Protein AF-A0A2D5ULA2-F1 (afdb_monomer)

Secondary structure (DSSP, 8-state):
-------PPPPP-----PPPP-HHHHHHHHHHHHHT--S---HHHHHHHHHHHHHHHHHHHHHHHHHHHHHHHHHHHHHHHHHHHHHHH-THHHHHHHHTTS--

Foldseek 3Di:
DDDDPDDDDDDDDDPDDDDDDDPVVVVVVVVCVVVCVDVCDDPVNVVVVVVVCVVVVVVVVVVVVVVVVVVVVVVVVCVVVVVVCCVPPHCVVVVVCVVVVVDD

Solvent-accessible surface area (backbone atoms only — not comparable to full-atom values): 6554 Å² total; per-residue (Å²): 139,85,88,81,90,78,78,81,76,80,78,83,84,75,88,77,76,90,74,81,88,56,68,70,60,52,52,52,51,50,51,38,58,74,68,59,75,60,91,73,65,51,72,70,53,53,48,49,53,52,50,52,51,54,59,50,45,71,65,50,54,63,61,50,53,55,55,54,52,52,52,53,52,50,54,51,50,51,50,52,51,51,51,51,48,46,64,75,76,39,68,59,60,56,53,50,38,42,75,71,65,78,50,135

Sequence (104 aa):
MRIISFRTPKPKSFKYKPRYYDQQKEELE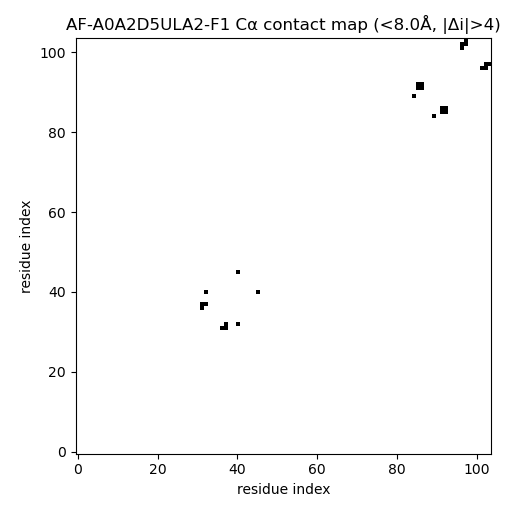KRKAAMGIDNELTHDESLRLRMDKRWRAGSADEERSILTRIVTYLIYGIFIGGSIYIIMFTDIVEQILHAFGVTK

Radius of gyration: 32.27 Å; Cα contacts (8 Å, |Δi|>4): 14; chains: 1; bounding box: 59×46×99 Å

Mean predicted aligned error: 14.71 Å

pLDDT: mean 79.81, std 10.24, range [44.66, 96.56]

Structure (mmCIF, N/CA/C/O backbone):
data_AF-A0A2D5ULA2-F1
#
_entry.id   AF-A0A2D5ULA2-F1
#
loop_
_atom_site.group_PDB
_atom_site.id
_atom_site.type_symbol
_atom_site.label_atom_id
_atom_site.label_alt_id
_atom_site.label_comp_id
_atom_site.label_asym_id
_atom_site.label_entity_id
_atom_site.label_seq_id
_atom_site.pdbx_PDB_ins_code
_atom_site.Cartn_x
_atom_site.Cartn_y
_atom_site.Cartn_z
_atom_site.occupancy
_atom_site.B_iso_or_equiv
_atom_site.auth_seq_id
_atom_site.auth_comp_id
_atom_site.auth_asym_id
_atom_site.auth_atom_id
_atom_site.pdbx_PDB_model_num
ATOM 1 N N . MET A 1 1 ? -13.675 -31.843 -60.281 1.00 44.66 1 MET A N 1
ATOM 2 C CA . MET A 1 1 ? -13.364 -30.457 -59.857 1.00 44.66 1 MET A CA 1
ATOM 3 C C . MET A 1 1 ? -13.254 -30.426 -58.343 1.00 44.66 1 MET A C 1
ATOM 5 O O . MET A 1 1 ? -14.132 -30.970 -57.690 1.00 44.66 1 MET A O 1
ATOM 9 N N . ARG A 1 2 ? -12.184 -29.852 -57.783 1.00 60.53 2 ARG A N 1
ATOM 10 C CA . ARG A 1 2 ? -11.979 -29.774 -56.329 1.00 60.53 2 ARG A CA 1
ATOM 11 C C . ARG A 1 2 ? -11.971 -28.300 -55.927 1.00 60.53 2 ARG A C 1
ATOM 13 O O . ARG A 1 2 ? -11.023 -27.589 -56.236 1.00 60.53 2 ARG A O 1
ATOM 20 N N . ILE A 1 3 ? -13.058 -27.843 -55.311 1.00 65.56 3 ILE A N 1
ATOM 21 C CA . ILE A 1 3 ? -13.193 -26.476 -54.794 1.00 65.56 3 ILE A CA 1
ATOM 22 C C . ILE A 1 3 ? -12.512 -26.456 -53.422 1.00 65.56 3 ILE A C 1
ATOM 24 O O . ILE A 1 3 ? -12.942 -27.163 -52.514 1.00 65.56 3 ILE A O 1
ATOM 28 N N . ILE A 1 4 ? -11.420 -25.704 -53.275 1.00 70.75 4 ILE A N 1
ATOM 29 C CA . ILE A 1 4 ? -10.661 -25.605 -52.019 1.00 70.75 4 ILE A CA 1
ATOM 30 C C . ILE A 1 4 ? -10.928 -24.214 -51.428 1.00 70.75 4 ILE A C 1
ATOM 32 O O . ILE A 1 4 ? -10.419 -23.219 -51.934 1.00 70.75 4 ILE A O 1
ATOM 36 N N . SER A 1 5 ? -11.763 -24.143 -50.386 1.00 70.56 5 SER A N 1
ATOM 37 C CA . SER A 1 5 ? -12.272 -22.885 -49.800 1.00 70.56 5 SER A CA 1
ATOM 38 C C . SER A 1 5 ? -11.433 -22.329 -48.636 1.00 70.56 5 SER A C 1
ATOM 40 O O . SER A 1 5 ? -11.803 -21.317 -48.046 1.00 70.56 5 SER A O 1
ATOM 42 N N . PHE A 1 6 ? -10.307 -22.950 -48.282 1.00 74.94 6 PHE A N 1
ATOM 43 C CA . PHE A 1 6 ? -9.493 -22.519 -47.142 1.00 74.94 6 PHE A CA 1
ATOM 44 C C . PHE A 1 6 ? -8.105 -22.077 -47.600 1.00 74.94 6 PHE A C 1
ATOM 46 O O . PHE A 1 6 ? -7.169 -22.868 -47.679 1.00 74.94 6 PHE A O 1
ATOM 53 N N . ARG A 1 7 ? -7.980 -20.783 -47.919 1.00 76.88 7 ARG A N 1
ATOM 54 C CA . ARG A 1 7 ? -6.689 -20.122 -48.134 1.00 76.88 7 ARG A CA 1
ATOM 55 C C . ARG A 1 7 ? -6.243 -19.491 -46.820 1.00 76.88 7 ARG A C 1
ATOM 57 O O . ARG A 1 7 ? -6.733 -18.427 -46.454 1.00 76.88 7 ARG A O 1
ATOM 64 N N . THR A 1 8 ? -5.311 -20.131 -46.117 1.00 82.25 8 THR A N 1
ATOM 65 C CA . THR A 1 8 ? -4.710 -19.544 -44.912 1.00 82.25 8 THR A CA 1
ATOM 66 C C . THR A 1 8 ? -3.928 -18.286 -45.308 1.00 82.25 8 THR A C 1
ATOM 68 O O . THR A 1 8 ? -3.036 -18.374 -46.161 1.00 82.25 8 THR A O 1
ATOM 71 N N . PRO A 1 9 ? -4.245 -17.101 -44.754 1.00 80.81 9 PRO A N 1
ATOM 72 C CA . PRO A 1 9 ? -3.481 -15.896 -45.039 1.00 80.81 9 PRO A CA 1
ATOM 73 C C . PRO A 1 9 ? -2.047 -16.064 -44.531 1.00 80.81 9 PRO A C 1
ATOM 75 O O . PRO A 1 9 ? -1.814 -16.610 -43.452 1.00 80.81 9 PRO A O 1
ATOM 78 N N . LYS A 1 10 ? -1.069 -15.590 -45.312 1.00 84.50 10 LYS A N 1
ATOM 79 C CA . LYS A 1 10 ? 0.338 -15.619 -44.900 1.00 84.50 10 LYS A CA 1
ATOM 80 C C . LYS A 1 10 ? 0.489 -14.787 -43.616 1.00 84.50 10 LYS A C 1
ATOM 82 O O . LYS A 1 10 ? 0.052 -13.632 -43.614 1.00 84.50 10 LYS A O 1
ATOM 87 N N . PRO A 1 11 ? 1.097 -15.326 -42.544 1.00 85.81 11 PRO A N 1
ATOM 88 C CA . PRO A 1 11 ? 1.294 -14.565 -41.317 1.00 85.81 11 PRO A CA 1
ATOM 89 C C . PRO A 1 11 ? 2.143 -13.319 -41.599 1.00 85.81 11 PRO A C 1
ATOM 91 O O . PRO A 1 11 ? 3.114 -13.374 -42.362 1.00 85.81 11 PRO A O 1
ATOM 94 N N . LYS A 1 12 ? 1.778 -12.182 -40.992 1.00 86.31 12 LYS A N 1
ATOM 95 C CA . LYS A 1 12 ? 2.578 -10.953 -41.071 1.00 86.31 12 LYS A CA 1
ATOM 96 C C . LYS A 1 12 ? 3.923 -11.205 -40.385 1.00 86.31 12 LYS A C 1
ATOM 98 O O . LYS A 1 12 ? 3.961 -11.579 -39.218 1.00 86.31 12 LYS A O 1
ATOM 103 N N . SER A 1 13 ? 5.025 -11.003 -41.103 1.00 83.88 13 SER A N 1
ATOM 104 C CA . SER A 1 13 ? 6.363 -11.064 -40.516 1.00 83.88 13 SER A CA 1
ATOM 105 C C . SER A 1 13 ? 6.639 -9.765 -39.765 1.00 83.88 13 SER A C 1
ATOM 107 O O . SER A 1 13 ? 6.758 -8.706 -40.385 1.00 83.88 13 SER A O 1
ATOM 109 N N . PHE A 1 14 ? 6.752 -9.831 -38.443 1.00 84.50 14 PHE A N 1
ATOM 110 C CA . PHE A 1 14 ? 7.156 -8.685 -37.636 1.00 84.50 14 PHE A CA 1
ATOM 111 C C . PHE A 1 14 ? 8.682 -8.649 -37.544 1.00 84.50 14 PHE A C 1
ATOM 113 O O . PHE A 1 14 ? 9.311 -9.627 -37.141 1.00 84.50 14 PHE A O 1
ATOM 120 N N . LYS A 1 15 ? 9.294 -7.519 -37.914 1.00 81.56 15 LYS A N 1
ATOM 121 C CA . LYS A 1 15 ? 10.712 -7.269 -37.628 1.00 81.56 15 LYS A CA 1
ATOM 122 C C . LYS A 1 15 ? 10.830 -6.879 -36.156 1.00 81.56 15 LYS A C 1
ATOM 124 O O . LYS A 1 15 ? 10.711 -5.707 -35.811 1.00 81.56 15 LYS A O 1
ATOM 129 N N . TYR A 1 16 ? 11.006 -7.869 -35.287 1.00 81.00 16 TYR A N 1
ATOM 130 C CA . TYR A 1 16 ? 11.256 -7.631 -33.871 1.00 81.00 16 TYR A CA 1
ATOM 131 C C . TYR A 1 16 ? 12.728 -7.269 -33.669 1.00 81.00 16 TYR A C 1
ATOM 133 O O . TYR A 1 16 ? 13.614 -8.075 -33.948 1.00 81.00 16 TYR A O 1
ATOM 141 N N . LYS A 1 17 ? 12.997 -6.050 -33.194 1.00 78.50 17 LYS A N 1
ATOM 142 C CA . LYS A 1 17 ? 14.323 -5.697 -32.685 1.00 78.50 17 LYS A CA 1
ATOM 143 C C . LYS A 1 17 ? 14.364 -6.113 -31.212 1.00 78.50 17 LYS A C 1
ATOM 145 O O . LYS A 1 17 ? 13.637 -5.496 -30.428 1.00 78.50 17 LYS A O 1
ATOM 150 N N . PRO A 1 18 ? 15.167 -7.119 -30.821 1.00 76.25 18 PRO A N 1
ATOM 151 C CA . PRO A 1 18 ? 15.299 -7.474 -29.418 1.00 76.25 18 PRO A CA 1
ATOM 152 C C . PRO A 1 18 ? 15.813 -6.255 -28.657 1.00 76.25 18 PRO A C 1
ATOM 154 O O . PRO A 1 18 ? 16.839 -5.667 -29.005 1.00 76.25 18 PRO A O 1
ATOM 157 N N . ARG A 1 19 ? 15.051 -5.831 -27.651 1.00 76.00 19 ARG A N 1
ATOM 158 C CA . ARG A 1 19 ? 15.525 -4.876 -26.656 1.00 76.00 19 ARG A CA 1
ATOM 159 C C . ARG A 1 19 ? 15.955 -5.685 -25.449 1.00 76.00 19 ARG A C 1
ATOM 161 O O . ARG A 1 19 ? 15.147 -6.420 -24.889 1.00 76.00 19 ARG A O 1
ATOM 168 N N . TYR A 1 20 ? 17.221 -5.551 -25.082 1.00 80.56 20 TYR A N 1
ATOM 169 C CA . TYR A 1 20 ? 17.712 -6.111 -23.837 1.00 80.56 20 TYR A CA 1
ATOM 170 C C . TYR A 1 20 ? 17.094 -5.350 -22.671 1.00 80.56 20 TYR A C 1
ATOM 172 O O . TYR A 1 20 ? 16.919 -4.130 -22.725 1.00 80.56 20 TYR A O 1
ATOM 180 N N . TYR A 1 21 ? 16.702 -6.109 -21.657 1.00 82.12 21 TYR A N 1
ATOM 181 C CA . TYR A 1 21 ? 16.178 -5.565 -20.422 1.00 82.12 21 TYR A CA 1
ATOM 182 C C . TYR A 1 21 ? 17.319 -4.922 -19.630 1.00 82.12 21 TYR A C 1
ATOM 184 O O . TYR A 1 21 ? 18.342 -5.564 -19.402 1.00 82.12 21 TYR A O 1
ATOM 192 N N .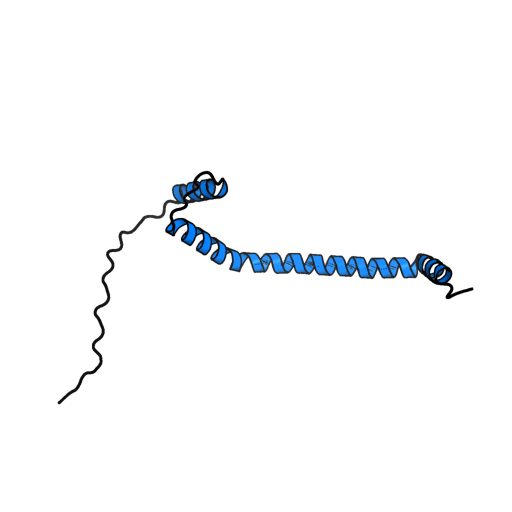 ASP A 1 22 ? 17.136 -3.666 -19.233 1.00 87.69 22 ASP A N 1
ATOM 193 C CA . ASP A 1 22 ? 18.060 -2.938 -18.367 1.00 87.69 22 ASP A CA 1
ATOM 194 C C . ASP A 1 22 ? 17.319 -2.561 -17.081 1.00 87.69 22 ASP A C 1
ATOM 196 O O . ASP A 1 22 ? 16.412 -1.724 -17.089 1.00 87.69 22 ASP A O 1
ATOM 200 N N . GLN A 1 23 ? 17.697 -3.224 -15.989 1.00 84.88 23 GLN A N 1
ATOM 201 C CA . GLN A 1 23 ? 17.084 -3.059 -14.671 1.00 84.88 23 GLN A CA 1
ATOM 202 C C . GLN A 1 23 ? 17.279 -1.647 -14.124 1.00 84.88 23 GLN A C 1
ATOM 204 O O . GLN A 1 23 ? 16.340 -1.047 -13.605 1.00 84.88 23 GLN A O 1
ATOM 209 N N . GLN A 1 24 ? 18.484 -1.092 -14.275 1.00 86.75 24 GLN A N 1
ATOM 210 C CA . GLN A 1 24 ? 18.828 0.196 -13.673 1.00 86.75 24 GLN A CA 1
ATOM 211 C C . GLN A 1 24 ? 18.028 1.322 -14.320 1.00 86.75 24 GLN A C 1
ATOM 213 O O . GLN A 1 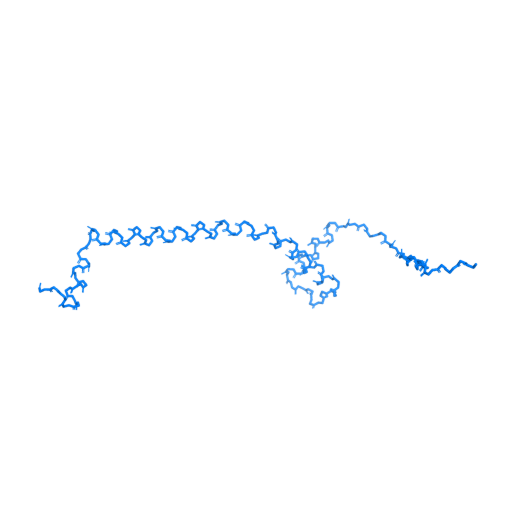24 ? 17.519 2.214 -13.639 1.00 86.75 24 GLN A O 1
ATOM 218 N N . LYS A 1 25 ? 17.859 1.247 -15.643 1.00 85.94 25 LYS A N 1
ATOM 219 C CA . LYS A 1 25 ? 17.047 2.201 -16.391 1.00 85.94 25 LYS A CA 1
ATOM 220 C C . LYS A 1 25 ? 15.583 2.184 -15.943 1.00 85.94 25 LYS A C 1
ATOM 222 O O . LYS A 1 25 ? 15.018 3.246 -15.694 1.00 85.94 25 LYS A O 1
ATOM 227 N N . GLU A 1 26 ? 14.989 1.001 -15.801 1.00 82.81 26 GLU A N 1
ATOM 228 C CA . GLU A 1 26 ? 13.581 0.869 -15.410 1.00 82.81 26 GLU A CA 1
ATOM 229 C C . GLU A 1 26 ? 13.331 1.377 -13.978 1.00 82.81 26 GLU A C 1
ATOM 231 O O . GLU A 1 26 ? 12.314 2.015 -13.708 1.00 82.81 26 GLU A O 1
ATOM 236 N N . GLU A 1 27 ? 14.257 1.131 -13.048 1.00 86.62 27 GLU A N 1
ATOM 237 C CA . GLU A 1 27 ? 14.153 1.639 -11.677 1.00 86.62 27 GLU A CA 1
ATOM 238 C C . GLU A 1 27 ? 14.235 3.165 -11.610 1.00 86.62 27 GLU A C 1
ATOM 240 O O . GLU A 1 27 ? 13.472 3.793 -10.871 1.00 86.62 27 GLU A O 1
ATOM 245 N N . LEU A 1 28 ? 15.134 3.772 -12.388 1.00 84.19 28 LEU A N 1
ATOM 246 C CA . LEU A 1 28 ? 15.244 5.226 -12.474 1.00 84.19 28 LEU A CA 1
ATOM 247 C C . LEU A 1 28 ? 13.979 5.847 -13.078 1.00 84.19 28 LEU A C 1
ATOM 249 O O . LEU A 1 28 ? 13.483 6.833 -12.539 1.00 84.19 28 LEU A O 1
ATOM 253 N N . GLU A 1 29 ? 13.425 5.254 -14.137 1.00 82.31 29 GLU A N 1
ATOM 254 C CA . GLU A 1 29 ? 12.157 5.683 -14.749 1.00 82.31 29 GLU A CA 1
ATOM 255 C C . GLU A 1 29 ? 10.989 5.570 -13.755 1.00 82.31 29 GLU A C 1
ATOM 257 O O . GLU A 1 29 ? 10.242 6.528 -13.558 1.00 82.31 29 GLU A O 1
ATOM 262 N N . LYS A 1 30 ? 10.893 4.462 -13.007 1.00 82.56 30 LYS A N 1
ATOM 263 C CA . LYS A 1 30 ? 9.888 4.293 -11.941 1.00 82.56 30 LYS A CA 1
ATOM 264 C C . LYS A 1 30 ? 10.006 5.357 -10.853 1.00 82.56 30 LYS A C 1
ATOM 266 O O . LYS A 1 30 ? 8.991 5.899 -10.415 1.00 82.56 30 LYS A O 1
ATOM 271 N N . ARG A 1 31 ? 11.229 5.667 -10.409 1.00 83.56 31 ARG A N 1
ATOM 272 C CA . ARG A 1 31 ? 11.477 6.702 -9.392 1.00 83.56 31 ARG A CA 1
ATOM 273 C C . ARG A 1 31 ? 11.107 8.090 -9.908 1.00 83.56 31 ARG A C 1
ATOM 275 O O . ARG A 1 31 ? 10.469 8.846 -9.182 1.00 83.56 31 ARG A O 1
ATOM 282 N N . LYS A 1 32 ? 11.447 8.410 -11.158 1.00 81.81 32 LYS A N 1
ATOM 283 C CA . LYS A 1 32 ? 11.053 9.670 -11.808 1.00 81.81 32 LYS A CA 1
ATOM 284 C C . LYS A 1 32 ? 9.535 9.805 -11.920 1.00 81.81 32 LYS A C 1
ATOM 286 O O . LYS A 1 32 ? 8.995 10.837 -11.527 1.00 81.81 32 LYS A O 1
ATOM 291 N N . ALA A 1 33 ? 8.853 8.743 -12.352 1.00 79.56 33 ALA A N 1
ATOM 292 C CA . ALA A 1 33 ? 7.396 8.695 -12.437 1.00 79.56 33 ALA A CA 1
ATOM 293 C C . ALA A 1 33 ? 6.726 8.848 -11.059 1.00 79.56 33 ALA A C 1
ATOM 295 O O . ALA A 1 33 ? 5.710 9.527 -10.940 1.00 79.56 33 ALA A O 1
ATOM 296 N N . ALA A 1 34 ? 7.301 8.260 -10.004 1.00 79.81 34 ALA A N 1
ATOM 297 C CA . ALA A 1 34 ? 6.803 8.405 -8.636 1.00 79.81 34 ALA A CA 1
ATOM 298 C C . ALA A 1 34 ? 6.999 9.823 -8.069 1.00 79.81 34 ALA A C 1
ATOM 300 O O . ALA A 1 34 ? 6.168 10.285 -7.292 1.00 79.81 34 ALA A O 1
ATOM 301 N N . MET A 1 35 ? 8.075 10.512 -8.462 1.00 79.94 35 MET A N 1
ATOM 302 C CA . MET A 1 35 ? 8.368 11.887 -8.041 1.00 79.94 35 MET A CA 1
ATOM 303 C C . MET A 1 35 ? 7.629 12.954 -8.868 1.00 79.94 35 MET A C 1
ATOM 305 O O . MET A 1 35 ? 7.698 14.129 -8.524 1.00 79.94 35 MET A O 1
ATOM 309 N N . GLY A 1 36 ? 6.931 12.571 -9.946 1.00 71.62 36 GLY A N 1
ATOM 310 C CA . GLY A 1 36 ? 6.172 13.499 -10.794 1.00 71.62 36 GLY A CA 1
ATOM 311 C C . GLY A 1 36 ? 7.037 14.513 -11.553 1.00 71.62 36 GLY A C 1
ATOM 312 O O . GLY A 1 36 ? 6.539 15.566 -11.935 1.00 71.62 36 GLY A O 1
ATOM 313 N N . ILE A 1 37 ? 8.330 14.217 -11.738 1.00 67.94 37 ILE A N 1
ATOM 314 C CA . ILE A 1 37 ? 9.311 15.138 -12.340 1.00 67.94 37 ILE A CA 1
ATOM 315 C C . ILE A 1 37 ? 9.127 15.238 -13.865 1.00 67.94 37 ILE A C 1
ATOM 317 O O . ILE A 1 37 ? 9.354 16.301 -14.437 1.00 67.94 37 ILE A O 1
ATOM 321 N N . ASP A 1 38 ? 8.642 14.170 -14.507 1.00 58.94 38 ASP A N 1
ATOM 322 C CA . ASP A 1 38 ? 8.392 14.125 -15.949 1.00 58.94 38 ASP A CA 1
ATOM 323 C C . ASP A 1 38 ? 6.873 14.132 -16.210 1.00 58.94 38 ASP A C 1
ATOM 325 O O . ASP A 1 38 ? 6.174 13.146 -15.973 1.00 58.94 38 ASP A O 1
ATOM 329 N N . ASN A 1 39 ? 6.346 15.270 -16.674 1.00 58.81 39 ASN A N 1
ATOM 330 C CA . ASN A 1 39 ? 4.907 15.487 -16.896 1.00 58.81 39 ASN A CA 1
ATOM 331 C C . ASN A 1 39 ? 4.388 14.882 -18.224 1.00 58.81 39 ASN A C 1
ATOM 333 O O . ASN A 1 39 ? 3.193 14.916 -18.504 1.00 58.81 39 ASN A O 1
ATOM 337 N N . GLU A 1 40 ? 5.268 14.289 -19.037 1.00 67.25 40 GLU A N 1
ATOM 338 C CA . GLU A 1 40 ? 4.927 13.584 -20.279 1.00 67.25 40 GLU A CA 1
ATOM 339 C C . GLU A 1 40 ? 5.469 12.152 -20.244 1.00 67.25 40 GLU A C 1
ATOM 341 O O . GLU A 1 40 ? 6.419 11.785 -20.935 1.00 67.25 40 GLU A O 1
ATOM 346 N N . LEU A 1 41 ? 4.835 11.305 -19.432 1.00 66.06 41 LEU A N 1
ATOM 347 C CA . LEU A 1 41 ? 4.928 9.860 -19.633 1.00 66.06 41 LEU A CA 1
ATOM 348 C C . LEU A 1 41 ? 4.535 9.564 -21.084 1.00 66.06 41 LEU A C 1
ATOM 350 O O . LEU A 1 41 ? 3.417 9.876 -21.506 1.00 66.06 41 LEU A O 1
ATOM 354 N N . THR A 1 42 ? 5.436 8.937 -21.843 1.00 78.75 42 THR A N 1
ATOM 355 C CA . THR A 1 42 ? 5.098 8.487 -23.200 1.00 78.75 42 THR A CA 1
ATOM 356 C C . THR A 1 42 ? 3.879 7.564 -23.105 1.00 78.75 42 THR A C 1
ATOM 358 O O . THR A 1 42 ? 3.751 6.805 -22.142 1.00 78.75 42 THR A O 1
ATOM 361 N N . HIS A 1 43 ? 2.968 7.601 -24.084 1.00 77.94 43 HIS A N 1
ATOM 362 C CA . HIS A 1 43 ? 1.739 6.794 -24.053 1.00 77.94 43 HIS A CA 1
ATOM 363 C C . HIS A 1 43 ? 2.012 5.319 -23.690 1.00 77.94 43 HIS A C 1
ATOM 365 O O . HIS A 1 43 ? 1.364 4.770 -22.795 1.00 77.94 43 HIS A O 1
ATOM 371 N N . ASP A 1 44 ? 3.049 4.730 -24.288 1.00 80.38 44 ASP A N 1
ATOM 372 C CA . ASP A 1 44 ? 3.510 3.361 -24.030 1.00 80.38 44 ASP A CA 1
ATOM 373 C C . ASP A 1 44 ? 3.968 3.126 -22.580 1.00 80.38 44 ASP A C 1
ATOM 375 O O . ASP A 1 44 ? 3.749 2.054 -22.014 1.00 80.38 44 ASP A O 1
ATOM 379 N N . GLU A 1 45 ? 4.591 4.121 -21.955 1.00 77.31 45 GLU A N 1
ATOM 380 C CA . GLU A 1 45 ? 5.060 4.058 -20.571 1.00 77.31 45 GLU A CA 1
ATOM 381 C C . GLU A 1 45 ? 3.886 4.127 -19.591 1.00 77.31 45 GLU A C 1
ATOM 383 O O . GLU A 1 45 ? 3.783 3.313 -18.672 1.00 77.31 45 GLU A O 1
ATOM 388 N N . SER A 1 46 ? 2.922 5.014 -19.855 1.00 82.88 46 SER A N 1
ATOM 389 C CA . SER A 1 46 ? 1.679 5.082 -19.082 1.00 82.88 46 SER A CA 1
ATOM 390 C C . SER A 1 46 ? 0.881 3.772 -19.170 1.00 82.88 46 SER A C 1
ATOM 392 O O . SER A 1 46 ? 0.312 3.312 -18.174 1.00 82.88 46 SER A O 1
ATOM 394 N N . LEU A 1 47 ? 0.881 3.132 -20.347 1.00 84.06 47 LEU A N 1
ATOM 395 C CA . LEU A 1 47 ? 0.242 1.843 -20.577 1.00 84.06 47 LEU A CA 1
ATOM 396 C C . LEU A 1 47 ? 0.949 0.744 -19.775 1.00 84.06 47 LEU A C 1
ATOM 398 O O . LEU A 1 47 ? 0.289 -0.008 -19.057 1.00 84.06 47 LEU A O 1
ATOM 402 N N . ARG A 1 48 ? 2.286 0.697 -19.824 1.00 83.88 48 ARG A N 1
ATOM 403 C CA . ARG A 1 48 ? 3.105 -0.243 -19.044 1.00 83.88 48 ARG A CA 1
ATOM 404 C C . ARG A 1 48 ? 2.876 -0.108 -17.542 1.00 83.88 48 ARG A C 1
ATOM 406 O O . ARG A 1 48 ? 2.645 -1.117 -16.885 1.00 83.88 48 ARG A O 1
ATOM 413 N N . LEU A 1 49 ? 2.857 1.113 -17.007 1.00 83.75 49 LEU A N 1
ATOM 414 C CA . LEU A 1 49 ? 2.587 1.352 -15.585 1.00 83.75 49 LEU A CA 1
ATOM 415 C C . LEU A 1 49 ? 1.180 0.895 -15.183 1.00 83.75 49 LEU A C 1
ATOM 417 O O . LEU A 1 49 ? 0.995 0.327 -14.108 1.00 83.75 49 LEU A O 1
ATOM 421 N N . ARG A 1 50 ? 0.173 1.107 -16.039 1.00 85.88 50 ARG A N 1
ATOM 422 C CA . ARG A 1 50 ? -1.190 0.603 -15.802 1.00 85.88 50 ARG A CA 1
ATOM 423 C C . ARG A 1 50 ? -1.243 -0.924 -15.825 1.00 85.88 50 ARG A C 1
ATOM 425 O O . ARG A 1 50 ? -1.949 -1.506 -15.004 1.00 85.88 50 ARG A O 1
ATOM 432 N N . MET A 1 51 ? -0.513 -1.561 -16.739 1.00 86.69 51 MET A N 1
ATOM 433 C CA . MET A 1 51 ? -0.415 -3.020 -16.818 1.00 86.69 51 MET A CA 1
ATOM 434 C C . MET A 1 51 ? 0.264 -3.603 -15.577 1.00 86.69 51 MET A C 1
ATOM 436 O O . MET A 1 51 ? -0.300 -4.506 -14.970 1.00 86.69 51 MET A O 1
ATOM 440 N N . ASP A 1 52 ? 1.402 -3.048 -15.152 1.00 85.25 52 ASP A N 1
ATOM 441 C CA . ASP A 1 52 ? 2.119 -3.492 -13.947 1.00 85.25 52 ASP A CA 1
ATOM 442 C C . ASP A 1 52 ? 1.267 -3.296 -12.685 1.00 85.25 52 ASP A C 1
ATOM 444 O O . ASP A 1 52 ? 1.123 -4.218 -11.884 1.00 85.25 52 ASP A O 1
ATOM 448 N N . LYS A 1 53 ? 0.592 -2.144 -12.546 1.00 84.31 53 LYS A N 1
ATOM 449 C CA . LYS A 1 53 ? -0.340 -1.907 -11.431 1.00 84.31 53 LYS A CA 1
ATOM 450 C C . LYS A 1 53 ? -1.466 -2.937 -11.386 1.00 84.31 53 LYS A C 1
ATOM 452 O O . LYS A 1 53 ? -1.768 -3.439 -10.312 1.00 84.31 53 LYS A O 1
ATOM 457 N N . ARG A 1 54 ? -2.081 -3.266 -12.527 1.00 86.00 54 ARG A N 1
ATOM 458 C CA . ARG A 1 54 ? -3.150 -4.279 -12.594 1.00 86.00 54 ARG A CA 1
ATOM 459 C C . ARG A 1 54 ? -2.633 -5.684 -12.309 1.00 86.00 54 ARG A C 1
ATOM 461 O O . ARG A 1 54 ? -3.309 -6.441 -11.625 1.00 86.00 54 ARG A O 1
ATOM 468 N N . TRP A 1 55 ? -1.443 -6.010 -12.804 1.00 85.31 55 TRP A N 1
ATOM 469 C CA . TRP A 1 55 ? -0.809 -7.299 -12.558 1.00 85.31 55 TRP A CA 1
ATOM 470 C C . TRP A 1 55 ? -0.509 -7.497 -11.069 1.00 85.31 55 TRP A C 1
ATOM 472 O O . TRP A 1 55 ? -0.838 -8.533 -10.503 1.00 85.31 55 TRP A O 1
ATOM 482 N N . ARG A 1 56 ? 0.041 -6.468 -10.414 1.00 80.75 56 ARG A N 1
ATOM 483 C CA . ARG A 1 56 ? 0.338 -6.480 -8.974 1.00 80.75 56 ARG A CA 1
ATOM 484 C C . ARG A 1 56 ? -0.910 -6.392 -8.097 1.00 80.75 56 ARG A C 1
ATOM 486 O O . ARG A 1 56 ? -0.902 -6.933 -6.994 1.00 80.75 56 ARG A O 1
ATOM 493 N N . ALA A 1 57 ? -1.971 -5.729 -8.563 1.00 76.69 57 ALA A N 1
ATOM 494 C CA . ALA A 1 57 ? -3.231 -5.629 -7.826 1.00 76.69 57 ALA A CA 1
ATOM 495 C C . ALA A 1 57 ? -3.844 -7.014 -7.571 1.00 76.69 57 ALA A C 1
ATOM 497 O O . ALA A 1 57 ? -4.250 -7.291 -6.448 1.00 76.69 57 ALA A O 1
ATOM 498 N N . GLY A 1 58 ? -3.790 -7.914 -8.561 1.00 70.88 58 GLY A N 1
ATOM 499 C CA . GLY A 1 58 ? -4.289 -9.285 -8.410 1.00 70.88 58 GLY A CA 1
ATOM 500 C C . GLY A 1 58 ? -3.595 -10.094 -7.306 1.00 70.88 58 GLY A C 1
ATOM 501 O O . GLY A 1 58 ? -4.221 -10.961 -6.715 1.00 70.88 58 GLY A O 1
ATOM 502 N N . SER A 1 59 ? -2.333 -9.786 -6.990 1.00 65.06 59 SER A N 1
ATOM 503 C CA . SER A 1 59 ? -1.579 -10.427 -5.901 1.00 65.06 59 SER A CA 1
ATOM 504 C C . SER A 1 59 ? -1.696 -9.712 -4.547 1.00 65.06 59 SER A C 1
ATOM 506 O O . SER A 1 59 ? -1.477 -10.329 -3.513 1.00 65.06 59 SER A O 1
ATOM 508 N N . ALA A 1 60 ? -2.030 -8.418 -4.527 1.00 63.34 60 ALA A N 1
ATOM 509 C CA . ALA A 1 60 ? -2.112 -7.627 -3.293 1.00 63.34 60 ALA A CA 1
ATOM 510 C C . ALA A 1 60 ? -3.501 -7.671 -2.627 1.00 63.34 60 ALA A C 1
ATOM 512 O O . ALA A 1 60 ? -3.619 -7.431 -1.422 1.00 63.34 60 ALA A O 1
ATOM 513 N N . ASP A 1 61 ? -4.553 -7.975 -3.392 1.00 62.19 61 ASP A N 1
ATOM 514 C CA . ASP A 1 61 ? -5.918 -8.088 -2.865 1.00 62.19 61 ASP A CA 1
ATOM 515 C C . ASP A 1 61 ? -6.087 -9.294 -1.922 1.00 62.19 61 ASP A C 1
ATOM 517 O O . ASP A 1 61 ? -6.890 -9.245 -0.987 1.00 62.19 61 ASP A O 1
ATOM 521 N N . GLU A 1 62 ? -5.284 -10.347 -2.102 1.00 62.47 62 GLU A N 1
ATOM 522 C CA . GLU A 1 62 ? -5.342 -11.550 -1.267 1.00 62.47 62 GLU A CA 1
ATOM 523 C C . GLU A 1 62 ? -4.815 -11.286 0.158 1.00 62.47 62 GLU A C 1
ATOM 525 O O . GLU A 1 62 ? -5.468 -11.647 1.139 1.00 62.47 62 GLU A O 1
ATOM 530 N N . GLU A 1 63 ? -3.708 -10.545 0.298 1.00 64.38 63 GLU A N 1
ATOM 531 C CA . GLU A 1 63 ? -3.157 -10.169 1.610 1.00 64.38 63 GLU A CA 1
ATOM 532 C C . GLU A 1 63 ? -4.030 -9.144 2.352 1.00 64.38 63 GLU A C 1
ATOM 534 O O . GLU A 1 63 ? -4.238 -9.254 3.566 1.00 64.38 63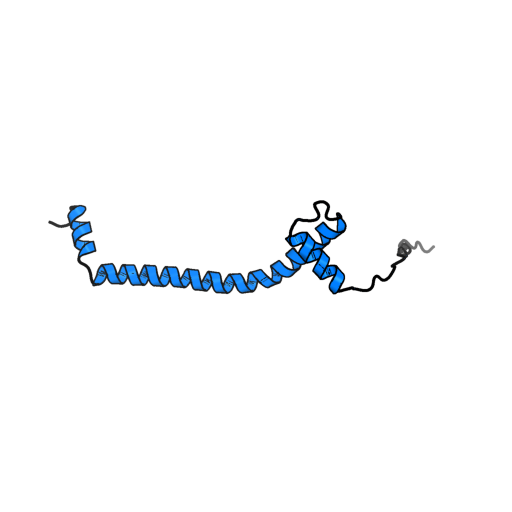 GLU A O 1
ATOM 539 N N . ARG A 1 64 ? -4.598 -8.159 1.637 1.00 66.38 64 ARG A N 1
ATOM 540 C CA . ARG A 1 64 ? -5.505 -7.168 2.247 1.00 66.38 64 ARG A CA 1
ATOM 541 C C . ARG A 1 64 ? -6.768 -7.813 2.810 1.00 66.38 64 ARG A C 1
ATOM 543 O O . ARG A 1 64 ? -7.202 -7.430 3.894 1.00 66.38 64 ARG A O 1
ATOM 550 N N . SER A 1 65 ? -7.324 -8.805 2.116 1.00 76.19 65 SER A N 1
ATOM 551 C CA . SER A 1 65 ? -8.556 -9.492 2.522 1.00 76.19 65 SER A CA 1
ATOM 552 C C . SER A 1 65 ? -8.455 -10.113 3.922 1.00 76.19 65 SER A C 1
ATOM 554 O O . SER A 1 65 ? -9.371 -9.980 4.739 1.00 76.19 65 SER A O 1
ATOM 556 N N . ILE A 1 66 ? -7.312 -10.725 4.249 1.00 83.06 66 ILE A N 1
ATOM 557 C CA . ILE A 1 66 ? -7.103 -11.405 5.535 1.00 83.06 66 ILE A CA 1
ATOM 558 C C . ILE A 1 66 ? -7.008 -10.390 6.679 1.00 83.06 66 ILE A C 1
ATOM 560 O O . ILE A 1 66 ? -7.715 -10.520 7.681 1.00 83.06 66 ILE A O 1
ATOM 564 N N . LEU A 1 67 ? -6.178 -9.353 6.524 1.00 84.62 67 LEU A N 1
ATOM 565 C CA . LEU A 1 67 ? -5.998 -8.327 7.555 1.00 84.62 67 LEU A CA 1
ATOM 566 C C . LEU A 1 67 ? -7.287 -7.544 7.807 1.00 84.62 67 LEU A C 1
ATOM 568 O O . LEU A 1 67 ? -7.659 -7.339 8.962 1.00 84.62 67 LEU A O 1
ATOM 572 N N . THR A 1 68 ? -8.004 -7.154 6.749 1.00 86.62 68 THR A N 1
ATOM 573 C CA . THR A 1 68 ? -9.291 -6.463 6.892 1.00 86.62 68 THR A CA 1
ATOM 574 C C . THR A 1 68 ? -10.292 -7.332 7.646 1.00 86.62 68 THR A C 1
ATOM 576 O O . THR A 1 68 ? -10.919 -6.854 8.587 1.00 86.62 68 THR A O 1
ATOM 579 N N . ARG A 1 69 ? -10.385 -8.625 7.315 1.00 89.94 69 ARG A N 1
ATOM 580 C CA . ARG A 1 69 ? -11.294 -9.554 7.994 1.00 89.94 69 ARG A CA 1
ATOM 581 C C . ARG A 1 69 ? -10.966 -9.726 9.481 1.00 89.94 69 ARG A C 1
ATOM 583 O O . ARG A 1 69 ? -11.884 -9.726 10.300 1.00 89.94 69 ARG A O 1
ATOM 590 N N . ILE A 1 70 ? -9.684 -9.831 9.839 1.00 93.06 70 ILE A N 1
ATOM 591 C CA . ILE A 1 70 ? -9.244 -9.918 11.242 1.00 93.06 70 ILE A CA 1
ATOM 592 C C . ILE A 1 70 ? -9.639 -8.653 12.007 1.00 93.06 70 ILE A C 1
ATOM 594 O O . ILE A 1 70 ? -10.246 -8.755 13.071 1.00 93.06 70 ILE A O 1
ATOM 598 N N . VAL A 1 71 ? -9.347 -7.471 11.454 1.00 94.25 71 VAL A N 1
ATOM 599 C CA . VAL A 1 71 ? -9.690 -6.185 12.082 1.00 94.25 71 VAL A CA 1
ATOM 600 C C . VAL A 1 71 ? -11.200 -6.065 12.280 1.00 94.25 71 VAL A C 1
ATOM 602 O O . VAL A 1 71 ? -11.647 -5.701 13.366 1.00 94.25 71 VAL A O 1
ATOM 605 N N . THR A 1 72 ? -11.996 -6.431 11.272 1.00 93.94 72 THR A N 1
ATOM 606 C CA . THR A 1 72 ? -13.460 -6.423 11.368 1.00 93.94 72 THR A CA 1
ATOM 607 C C . THR A 1 72 ? -13.965 -7.325 12.498 1.00 93.94 72 THR A C 1
ATOM 609 O O . THR A 1 72 ? -14.792 -6.888 13.297 1.00 93.94 72 THR A O 1
ATOM 612 N N . TYR A 1 73 ? -13.452 -8.553 12.627 1.00 95.69 73 TYR A N 1
ATOM 613 C CA . TYR A 1 73 ? -13.849 -9.434 13.732 1.00 95.69 73 TYR A CA 1
ATOM 614 C C . TYR A 1 73 ? -13.391 -8.927 15.101 1.00 95.69 73 TYR A C 1
ATOM 616 O O . TYR A 1 73 ? -14.127 -9.083 16.072 1.00 95.69 73 TYR A O 1
ATOM 624 N N . LEU A 1 74 ? -12.225 -8.285 15.185 1.00 96.25 74 LEU A N 1
ATOM 625 C CA . LEU A 1 74 ? -11.732 -7.675 16.421 1.00 96.25 74 LEU A CA 1
ATOM 626 C C . LEU A 1 74 ? -12.664 -6.557 16.904 1.00 96.25 74 LEU A C 1
ATOM 628 O O . LEU A 1 74 ? -13.022 -6.522 18.079 1.00 96.25 74 LEU A O 1
ATOM 632 N N . ILE A 1 75 ? -13.114 -5.692 15.988 1.00 96.25 75 ILE A N 1
ATOM 633 C CA . ILE A 1 75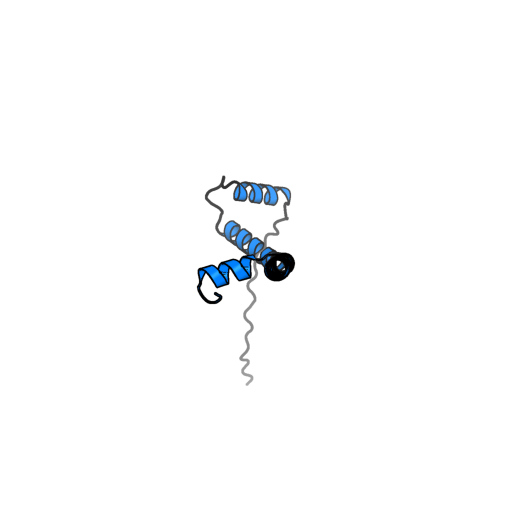 ? -14.076 -4.622 16.289 1.00 96.25 75 ILE A CA 1
ATOM 634 C C . ILE A 1 75 ? -15.383 -5.215 16.819 1.00 96.25 75 ILE A C 1
ATOM 636 O O . ILE A 1 75 ? -15.869 -4.781 17.863 1.00 96.25 75 ILE A O 1
ATOM 640 N N . TYR A 1 76 ? -15.930 -6.234 16.149 1.00 96.06 76 TYR A N 1
ATOM 641 C CA . TYR A 1 76 ? -17.144 -6.900 16.624 1.00 96.06 76 TYR A CA 1
ATOM 642 C C . TYR A 1 76 ? -16.945 -7.574 17.985 1.00 96.06 76 TYR A C 1
ATOM 644 O O . TYR A 1 76 ? -17.810 -7.453 18.848 1.00 96.06 76 TYR A O 1
ATOM 652 N N . GLY A 1 77 ? -15.805 -8.231 18.207 1.00 96.56 77 GLY A N 1
ATOM 653 C CA . GLY A 1 77 ? -15.478 -8.865 19.483 1.00 96.56 77 GLY A CA 1
ATOM 654 C C . GLY A 1 77 ? -15.407 -7.864 20.636 1.00 96.56 77 GLY A C 1
ATOM 655 O O . GLY A 1 77 ? -16.002 -8.101 21.684 1.00 96.56 77 GLY A O 1
ATOM 656 N N . ILE A 1 78 ? -14.749 -6.719 20.430 1.00 96.44 78 ILE A N 1
ATOM 657 C CA . ILE A 1 78 ? -14.672 -5.643 21.429 1.00 96.44 78 ILE A CA 1
ATOM 658 C C . ILE A 1 78 ? -16.050 -5.027 21.670 1.00 96.44 78 ILE A C 1
ATOM 660 O O . ILE A 1 78 ? -16.407 -4.776 22.815 1.00 96.44 78 ILE A O 1
ATOM 664 N N . PHE A 1 79 ? -16.842 -4.802 20.620 1.00 96.12 79 PHE A N 1
ATOM 665 C CA . PHE A 1 79 ? -18.174 -4.218 20.758 1.00 96.12 79 PHE A CA 1
ATOM 666 C C . PHE A 1 79 ? -19.120 -5.136 21.547 1.00 96.12 79 PHE A C 1
ATOM 668 O O . PHE A 1 79 ? -19.772 -4.703 22.498 1.00 96.12 79 PHE A O 1
ATOM 675 N N . ILE A 1 80 ? -19.150 -6.426 21.204 1.00 95.31 80 ILE A N 1
ATOM 676 C CA . ILE A 1 80 ? -19.957 -7.430 21.906 1.00 95.31 80 ILE A CA 1
ATOM 677 C C . ILE A 1 80 ? -19.453 -7.606 23.342 1.00 95.31 80 ILE A C 1
ATOM 679 O O . ILE A 1 80 ? -20.240 -7.507 24.277 1.00 95.31 80 ILE A O 1
ATOM 683 N N . GLY A 1 81 ? -18.147 -7.792 23.548 1.00 94.94 81 GLY A N 1
ATOM 684 C CA . GLY A 1 81 ? -17.578 -7.935 24.890 1.00 94.94 81 GLY A CA 1
ATOM 685 C C . GLY A 1 81 ? -17.800 -6.698 25.765 1.00 94.94 81 GLY A C 1
ATOM 686 O O . GLY A 1 81 ? -18.201 -6.822 26.919 1.00 94.94 81 GLY A O 1
ATOM 687 N N . GLY A 1 82 ? -17.609 -5.503 25.203 1.00 92.06 82 GLY A N 1
ATOM 688 C CA . GLY A 1 82 ? -17.820 -4.229 25.888 1.00 92.06 82 GLY A CA 1
ATOM 689 C C . GLY A 1 82 ? -19.284 -3.998 26.255 1.00 92.06 82 GLY A C 1
ATOM 690 O O . GLY A 1 82 ? -19.571 -3.615 27.385 1.00 92.06 82 GLY A O 1
ATOM 691 N N . SER A 1 83 ? -20.220 -4.293 25.346 1.00 89.50 83 SER A N 1
ATOM 692 C CA . SER A 1 83 ? -21.655 -4.212 25.655 1.00 89.50 83 SER A CA 1
ATOM 693 C C . SER A 1 83 ? -22.069 -5.175 26.770 1.00 89.50 83 SER A C 1
ATOM 695 O O . SER A 1 83 ? -22.750 -4.753 27.700 1.00 89.50 83 SER A O 1
ATOM 697 N N . ILE A 1 84 ? -21.603 -6.430 26.741 1.00 91.00 84 ILE A N 1
ATOM 698 C CA . ILE A 1 84 ? -21.873 -7.403 27.810 1.00 91.00 84 ILE A CA 1
ATOM 699 C C . ILE A 1 84 ? -21.301 -6.908 29.140 1.00 91.00 84 ILE A C 1
ATOM 701 O O . ILE A 1 84 ? -21.993 -6.962 30.153 1.00 91.00 84 ILE A O 1
ATOM 705 N N . TYR A 1 85 ? -20.070 -6.393 29.143 1.00 90.25 85 TYR A N 1
ATOM 706 C CA . TYR A 1 85 ? -19.440 -5.861 30.351 1.00 90.25 85 TYR A CA 1
ATOM 707 C C . TYR A 1 85 ? -20.245 -4.702 30.959 1.00 90.25 85 TYR A C 1
ATOM 709 O O . TYR A 1 85 ? -20.503 -4.702 32.161 1.00 90.25 85 TYR A O 1
ATOM 717 N N . ILE A 1 86 ? -20.696 -3.756 30.127 1.00 87.62 86 ILE A N 1
ATOM 718 C CA . ILE A 1 86 ? -21.533 -2.629 30.567 1.00 87.62 86 ILE A CA 1
ATOM 719 C C . ILE A 1 86 ? -22.865 -3.134 31.144 1.00 87.62 86 ILE A C 1
ATOM 721 O O . ILE A 1 86 ? -23.314 -2.647 32.177 1.00 87.62 86 ILE A O 1
ATOM 725 N N . ILE A 1 87 ? -23.493 -4.137 30.529 1.00 85.50 87 ILE A N 1
ATOM 726 C CA . ILE A 1 87 ? -24.752 -4.695 31.044 1.00 85.50 87 ILE A CA 1
ATOM 727 C C . ILE A 1 87 ? -24.545 -5.409 32.387 1.00 85.50 87 ILE A C 1
ATOM 729 O O . ILE A 1 87 ? -25.394 -5.306 33.264 1.00 85.50 87 ILE A O 1
ATOM 733 N N . MET A 1 88 ? -23.445 -6.150 32.554 1.00 81.94 88 MET A N 1
ATOM 734 C CA 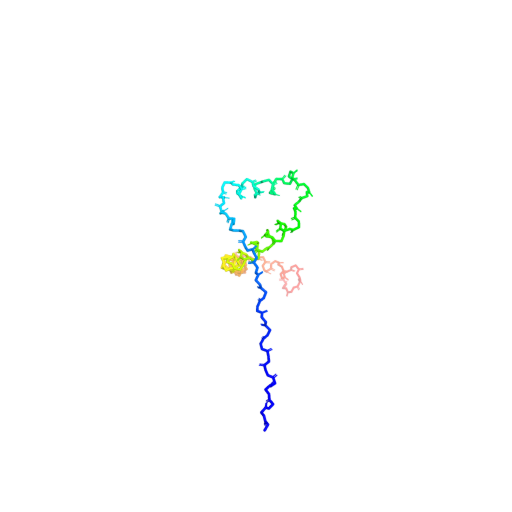. MET A 1 88 ? -23.266 -7.027 33.717 1.00 81.94 88 MET A CA 1
ATOM 735 C C . MET A 1 88 ? -22.663 -6.337 34.945 1.00 81.94 88 MET A C 1
ATOM 737 O O . MET A 1 88 ? -22.866 -6.817 36.057 1.00 81.94 88 MET A O 1
ATOM 741 N N . PHE A 1 89 ? -21.871 -5.278 34.752 1.00 74.31 89 PHE A N 1
ATOM 742 C CA . PHE A 1 89 ? -21.046 -4.692 35.817 1.00 74.31 89 PHE A CA 1
ATOM 743 C C . PHE A 1 89 ? -21.362 -3.222 36.121 1.00 74.31 89 PHE A C 1
ATOM 745 O O . PHE A 1 89 ? -20.741 -2.641 37.009 1.00 74.31 89 PHE A O 1
ATOM 752 N N . THR A 1 90 ? -22.301 -2.599 35.402 1.00 79.00 90 THR A N 1
ATOM 753 C CA . THR A 1 90 ? -22.680 -1.202 35.648 1.00 79.00 90 THR A CA 1
ATOM 754 C C . THR A 1 90 ? -24.189 -0.992 35.698 1.00 79.00 90 THR A C 1
ATOM 756 O O . THR A 1 90 ? -24.905 -1.411 34.7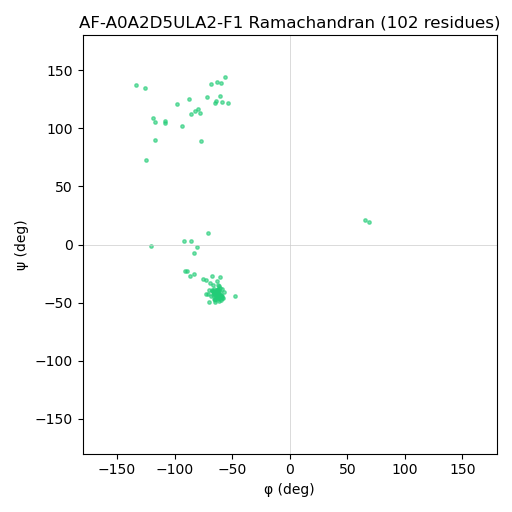94 1.00 79.00 90 THR A O 1
ATOM 759 N N . ASP A 1 91 ? -24.644 -0.192 36.668 1.00 75.00 91 ASP A N 1
ATOM 760 C CA . ASP A 1 91 ? -26.043 0.261 36.819 1.00 75.00 91 ASP A CA 1
ATOM 761 C C . ASP A 1 91 ? -26.464 1.281 35.741 1.00 75.00 91 ASP A C 1
ATOM 763 O O . ASP A 1 91 ? -27.518 1.907 35.819 1.00 75.00 91 ASP A O 1
ATOM 767 N N . ILE A 1 92 ? -25.636 1.480 34.709 1.00 75.56 92 ILE A N 1
ATOM 768 C CA . ILE A 1 92 ? -25.900 2.394 33.591 1.00 75.56 92 ILE A CA 1
ATOM 769 C C . ILE A 1 92 ? -27.194 1.997 32.882 1.00 75.56 92 ILE A C 1
ATOM 771 O O . ILE A 1 92 ? -27.967 2.864 32.48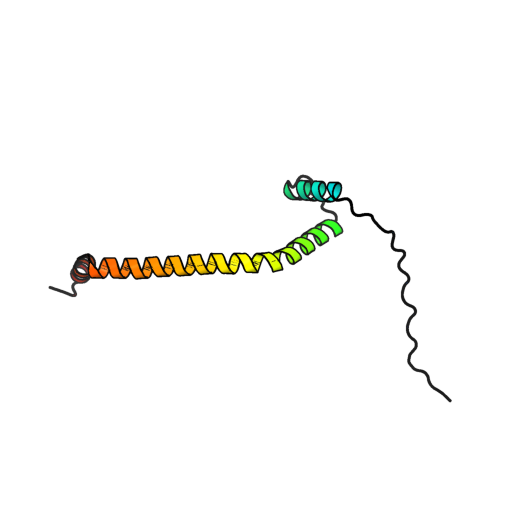9 1.00 75.56 92 ILE A O 1
ATOM 775 N N . VAL A 1 93 ? -27.455 0.696 32.734 1.00 72.94 93 VAL A N 1
ATOM 776 C CA . VAL A 1 93 ? -28.699 0.214 32.121 1.00 72.94 93 VAL A CA 1
ATOM 777 C C . VAL A 1 93 ? -29.903 0.615 32.974 1.00 72.94 93 VAL A C 1
ATOM 779 O O . VAL A 1 93 ? -30.891 1.102 32.430 1.00 72.94 93 VAL A O 1
ATOM 782 N N . GLU A 1 94 ? -29.802 0.494 34.298 1.00 74.88 94 GLU A N 1
ATOM 783 C CA . GLU A 1 94 ? -30.857 0.909 35.224 1.00 74.88 94 GLU A CA 1
ATOM 784 C C . GLU A 1 94 ? -31.049 2.429 35.217 1.00 74.88 94 GLU A C 1
ATOM 786 O O . GLU A 1 94 ? -32.181 2.888 35.109 1.00 74.88 94 GLU A O 1
ATOM 791 N N . GLN A 1 95 ? -29.973 3.224 35.221 1.00 73.69 95 GLN A N 1
ATOM 792 C CA . GLN A 1 95 ? -30.047 4.687 35.101 1.00 73.69 95 GLN A CA 1
ATOM 793 C C . GLN A 1 95 ? -30.640 5.148 33.770 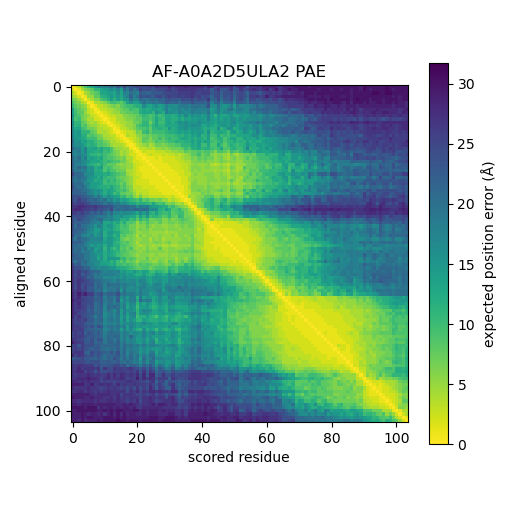1.00 73.69 95 GLN A C 1
ATOM 795 O O . GLN A 1 95 ? -31.413 6.104 33.747 1.00 73.69 95 GLN A O 1
ATOM 800 N N . ILE A 1 96 ? -30.304 4.483 32.664 1.00 78.69 96 ILE A N 1
ATOM 801 C CA . ILE A 1 96 ? -30.899 4.766 31.357 1.00 78.69 96 ILE A CA 1
ATOM 802 C C . ILE A 1 96 ? -32.394 4.426 31.396 1.00 78.69 96 ILE A C 1
ATOM 804 O O . ILE A 1 96 ? -33.212 5.250 30.997 1.00 78.69 96 ILE A O 1
ATOM 808 N N . LEU A 1 97 ? -32.781 3.264 31.925 1.00 75.19 97 LEU A N 1
ATOM 809 C CA . LEU A 1 97 ? -34.190 2.877 32.065 1.00 75.19 97 LEU A CA 1
ATOM 810 C C . LEU A 1 97 ? -34.978 3.820 32.994 1.00 75.19 97 LEU A C 1
ATOM 812 O O . LEU A 1 97 ? -36.138 4.122 32.702 1.00 75.19 97 LEU A O 1
ATOM 816 N N . HIS A 1 98 ? -34.346 4.341 34.050 1.00 77.06 98 HIS A N 1
ATOM 817 C CA . HIS A 1 98 ? -34.910 5.361 34.946 1.00 77.06 98 HIS A CA 1
ATOM 818 C C . HIS A 1 98 ? -35.068 6.712 34.241 1.00 77.06 98 HIS A C 1
ATOM 820 O O . HIS A 1 98 ? -36.129 7.328 34.304 1.00 77.06 98 HIS A O 1
ATOM 826 N N . ALA A 1 99 ? -34.061 7.140 33.472 1.00 78.88 99 ALA A N 1
ATOM 827 C CA . ALA A 1 99 ? -34.119 8.358 32.662 1.00 78.88 99 ALA A CA 1
ATOM 828 C C . ALA A 1 99 ? -35.197 8.290 31.565 1.00 78.88 99 ALA A C 1
ATOM 830 O O . ALA A 1 99 ? -35.798 9.308 31.223 1.00 78.88 99 ALA A O 1
ATOM 831 N N . PHE A 1 100 ? -35.478 7.093 31.043 1.00 80.75 100 PHE A N 1
ATOM 832 C CA . PHE A 1 100 ? -36.585 6.838 30.119 1.00 80.75 100 PHE A CA 1
ATOM 833 C C . PHE A 1 100 ? -37.928 6.556 30.824 1.00 80.75 100 PHE A C 1
ATOM 835 O O . PHE A 1 100 ? -38.928 6.320 30.146 1.00 80.75 100 PHE A O 1
ATOM 842 N N . GLY A 1 101 ? -37.986 6.618 32.160 1.00 74.19 101 GLY A N 1
ATOM 843 C CA . GLY A 1 101 ? -39.222 6.522 32.947 1.00 74.19 101 GLY A CA 1
ATOM 844 C C . GLY A 1 101 ? -39.884 5.142 32.942 1.00 74.19 101 GLY A C 1
ATOM 845 O O . GLY A 1 101 ? -41.078 5.035 33.223 1.00 74.19 101 GLY A O 1
ATOM 846 N N . VAL A 1 102 ? -39.138 4.089 32.594 1.00 71.88 102 VAL A N 1
ATOM 847 C CA . VAL A 1 102 ? -39.658 2.715 32.470 1.00 71.88 102 VAL A CA 1
ATOM 848 C C . VAL A 1 102 ? -39.717 2.006 33.830 1.00 71.88 102 VAL A C 1
ATOM 850 O O . VAL A 1 102 ? -40.555 1.128 34.035 1.00 71.88 102 VAL A O 1
ATOM 853 N N . THR A 1 103 ? -38.886 2.413 34.787 1.00 59.22 103 THR A N 1
ATOM 854 C CA . THR A 1 103 ? -38.843 1.873 36.155 1.00 59.22 103 THR A CA 1
ATOM 855 C C . THR A 1 103 ? -38.987 3.002 37.178 1.00 59.22 103 THR A C 1
ATOM 857 O O . THR A 1 103 ? -38.386 4.057 36.999 1.00 59.22 103 THR A O 1
ATOM 860 N N . LYS A 1 104 ? -39.830 2.793 38.204 1.00 53.91 104 LYS A N 1
ATOM 861 C CA . LYS A 1 104 ? -40.117 3.760 39.283 1.00 53.91 104 LYS A CA 1
ATOM 862 C C . LYS A 1 104 ? -38.930 3.991 40.210 1.00 53.91 104 LYS A C 1
ATOM 864 O O . LYS A 1 104 ? -38.139 3.046 40.408 1.00 53.91 104 LYS A O 1
#